Protein AF-A0AA86J6Q8-F1 (afdb_monomer_lite)

Foldseek 3Di:
DDDDDDDDDDDDPVVVVVLCCQCDPPHPDVDSVRVVVVVVVVVVVVVVVVVVVVVVVVVCVVPVDDPVPDDDDDPVNVVVVVVVVVVVVVVPD

InterPro domains:
  IPR010985 Ribbon-helix-helix [SSF47598] (4-48)
  IPR038296 Antitoxin ParD superfamily [G3DSA:6.10.10.120] (13-92)

Organism: NCBI:txid131080

pLDDT: mean 90.7, std 9.05, range [48.22, 97.88]

Radius of gyration: 26.28 Å; chains: 1; bounding box: 45×38×66 Å

Structure (mmCIF, N/CA/C/O backbone):
data_AF-A0AA86J6Q8-F1
#
_entry.id   AF-A0AA86J6Q8-F1
#
loop_
_atom_site.group_PDB
_atom_site.id
_atom_site.type_symbol
_atom_site.label_atom_id
_atom_site.label_alt_id
_atom_site.label_comp_id
_atom_site.label_asym_id
_atom_site.label_entity_id
_atom_site.label_seq_id
_atom_site.pdbx_PDB_ins_code
_atom_site.Cartn_x
_atom_site.Cartn_y
_atom_site.Cartn_z
_atom_site.occupancy
_atom_site.B_iso_or_equiv
_atom_site.auth_seq_id
_atom_site.auth_comp_id
_atom_site.auth_asym_id
_atom_site.auth_atom_id
_atom_site.pdbx_PDB_model_num
ATOM 1 N N . MET A 1 1 ? 16.905 1.882 15.029 1.00 48.22 1 MET A N 1
ATOM 2 C CA . MET A 1 1 ? 15.837 2.394 15.914 1.00 48.22 1 MET A CA 1
ATOM 3 C C . MET A 1 1 ? 14.594 2.602 15.068 1.00 48.22 1 MET A C 1
ATOM 5 O O . MET A 1 1 ? 14.714 3.211 14.014 1.00 48.22 1 MET A O 1
ATOM 9 N N . SER A 1 2 ? 13.444 2.060 15.466 1.00 67.69 2 SER A N 1
ATOM 10 C CA . SER A 1 2 ? 12.167 2.328 14.795 1.00 67.69 2 SER A CA 1
ATOM 11 C C . SER A 1 2 ? 11.790 3.794 15.006 1.00 67.69 2 SER A C 1
ATOM 13 O O . SER A 1 2 ? 11.666 4.226 16.151 1.00 67.69 2 SER A O 1
ATOM 15 N N . GLN A 1 3 ? 11.638 4.564 13.928 1.00 82.56 3 GLN A N 1
ATOM 16 C CA . GLN A 1 3 ? 11.116 5.924 14.025 1.00 82.56 3 GLN A CA 1
ATOM 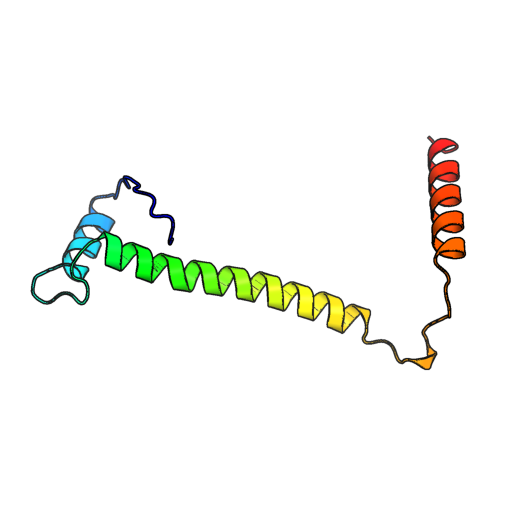17 C C . GLN A 1 3 ? 9.639 5.850 14.415 1.00 82.56 3 GLN A C 1
ATOM 19 O O . GLN A 1 3 ? 8.841 5.222 13.724 1.00 82.56 3 GLN A O 1
ATOM 24 N N . THR A 1 4 ? 9.285 6.463 15.541 1.00 83.81 4 THR A N 1
ATOM 25 C CA . THR A 1 4 ? 7.893 6.648 15.947 1.00 83.81 4 THR A CA 1
ATOM 26 C C . THR A 1 4 ? 7.471 8.071 15.605 1.00 83.81 4 THR A C 1
ATOM 28 O O . THR A 1 4 ? 8.216 9.030 15.805 1.00 83.81 4 THR A O 1
ATOM 31 N N . SER A 1 5 ? 6.275 8.218 15.046 1.00 88.62 5 SER A N 1
ATOM 32 C CA . SER A 1 5 ? 5.669 9.519 14.769 1.00 88.62 5 SER A CA 1
ATOM 33 C C . SER A 1 5 ? 4.308 9.578 15.440 1.00 88.62 5 SER A C 1
ATOM 35 O O . SER A 1 5 ? 3.501 8.660 15.297 1.00 88.62 5 SER A O 1
ATOM 37 N N . THR A 1 6 ? 4.058 10.656 16.178 1.00 92.31 6 THR A N 1
ATOM 38 C CA . THR A 1 6 ? 2.761 10.919 16.805 1.00 92.31 6 THR A CA 1
ATOM 39 C C . THR A 1 6 ? 1.913 11.751 15.854 1.00 92.31 6 THR A C 1
ATOM 41 O O . THR A 1 6 ? 2.376 12.770 15.345 1.00 92.31 6 THR A O 1
ATOM 44 N N . MET A 1 7 ? 0.665 11.338 15.634 1.00 92.06 7 MET A N 1
ATOM 45 C CA . MET A 1 7 ? -0.317 12.104 14.866 1.00 92.06 7 MET A CA 1
ATOM 46 C C . MET A 1 7 ? -1.591 12.313 15.686 1.00 92.06 7 MET A C 1
ATOM 48 O O . MET A 1 7 ? -1.984 11.438 16.456 1.00 92.06 7 MET A O 1
ATOM 52 N N . THR A 1 8 ? -2.265 13.442 15.473 1.00 93.50 8 THR A N 1
ATOM 53 C CA . THR A 1 8 ? -3.604 13.701 16.018 1.00 93.50 8 THR A CA 1
ATOM 54 C C . THR A 1 8 ? -4.627 13.540 14.903 1.00 93.50 8 THR A C 1
ATOM 56 O O . THR A 1 8 ? -4.557 14.240 13.894 1.00 93.50 8 THR A O 1
ATOM 59 N N . VAL A 1 9 ? -5.596 12.643 15.088 1.00 91.88 9 VAL A N 1
ATOM 60 C CA . VAL A 1 9 ? -6.655 12.364 14.108 1.00 91.88 9 VAL A CA 1
ATOM 61 C C . VAL A 1 9 ? -7.990 12.864 14.649 1.00 91.88 9 VAL A C 1
ATOM 63 O O . VAL A 1 9 ? -8.315 12.641 15.814 1.00 91.88 9 VAL A O 1
ATOM 66 N N . ARG A 1 10 ? -8.778 13.540 13.807 1.00 94.94 10 ARG A N 1
ATOM 67 C CA . ARG A 1 10 ? -10.161 13.913 14.131 1.00 94.94 10 ARG A CA 1
ATOM 68 C C . ARG A 1 10 ? -11.115 12.884 13.544 1.00 94.94 10 ARG A C 1
ATOM 70 O O . ARG A 1 10 ? -11.102 12.658 12.337 1.00 94.94 10 ARG A O 1
ATOM 77 N N . LEU A 1 11 ? -11.952 12.304 14.394 1.00 94.19 11 LEU A N 1
ATOM 78 C CA . LEU A 1 11 ? -13.002 11.371 14.000 1.00 94.19 11 LEU A CA 1
ATOM 79 C C . LEU A 1 11 ? -14.365 12.048 14.140 1.00 94.19 11 LEU A C 1
ATOM 81 O O . LEU A 1 11 ? -14.562 12.891 15.015 1.00 94.19 11 LEU A O 1
ATOM 85 N N . ASN A 1 12 ? -15.303 11.687 13.267 1.00 97.06 12 ASN A N 1
ATOM 86 C CA . ASN A 1 12 ? -16.702 12.058 13.462 1.00 97.06 12 ASN A CA 1
ATOM 87 C C . ASN A 1 12 ? -17.330 11.195 14.576 1.00 97.06 12 ASN A C 1
ATOM 89 O O . ASN A 1 12 ? -16.725 10.222 15.034 1.00 97.06 12 ASN A O 1
ATOM 93 N N . ALA A 1 13 ? -18.547 11.544 15.003 1.00 96.06 13 ALA A N 1
ATOM 94 C CA . ALA A 1 13 ? -19.233 10.846 16.092 1.00 96.06 13 ALA A CA 1
ATOM 95 C C . ALA A 1 13 ? -19.374 9.336 15.828 1.00 96.06 13 ALA A C 1
ATOM 97 O O . ALA A 1 13 ? -19.014 8.534 16.682 1.00 96.06 13 ALA A O 1
ATOM 98 N N . THR A 1 14 ? -19.792 8.952 14.619 1.00 96.81 14 THR A N 1
ATOM 99 C CA . THR A 1 14 ? -19.978 7.546 14.226 1.00 96.81 14 THR A CA 1
ATOM 100 C C . THR A 1 14 ? -18.681 6.737 14.303 1.00 96.81 14 THR A C 1
ATOM 102 O O . THR A 1 14 ? -18.666 5.633 14.840 1.00 96.81 14 THR A O 1
ATOM 105 N N . LEU A 1 15 ? -17.571 7.279 13.794 1.00 94.69 15 LEU A N 1
ATOM 106 C CA . LEU A 1 15 ? -16.267 6.614 13.834 1.00 94.69 15 LEU A CA 1
ATOM 107 C C . LEU A 1 15 ? -15.702 6.562 15.254 1.00 94.69 15 LEU A C 1
ATOM 109 O O . LEU A 1 15 ? -15.061 5.579 15.612 1.00 94.69 15 LEU A O 1
ATOM 113 N N . SER A 1 16 ? -15.949 7.595 16.061 1.00 93.31 16 SER A N 1
ATOM 114 C CA . SER A 1 16 ? -15.559 7.617 17.471 1.00 93.31 16 SER A CA 1
ATOM 115 C C . SER A 1 16 ? -16.308 6.558 18.282 1.00 93.31 16 SER A C 1
ATOM 117 O O . SER A 1 16 ? -15.686 5.851 19.068 1.00 93.31 16 SER A O 1
ATOM 119 N N . GLU A 1 17 ? -17.620 6.421 18.086 1.00 93.25 17 GLU A N 1
ATOM 120 C CA . GLU A 1 17 ? -18.444 5.397 18.739 1.00 93.25 17 GLU A CA 1
ATOM 121 C C . GLU A 1 17 ? -18.025 3.989 18.307 1.00 93.25 17 GLU A C 1
ATOM 123 O O . GLU A 1 17 ? -17.822 3.109 19.138 1.00 93.25 17 GLU A O 1
ATOM 128 N N . PHE A 1 18 ? -17.784 3.783 17.012 1.00 93.25 18 PHE A N 1
ATOM 129 C CA . PHE A 1 18 ? -17.274 2.508 16.525 1.00 93.25 18 PHE A CA 1
ATOM 130 C C . PHE A 1 18 ? -15.892 2.174 17.105 1.00 93.25 18 PHE A C 1
ATOM 132 O O . PHE A 1 18 ? -15.680 1.058 17.576 1.00 93.25 18 PHE A O 1
ATOM 139 N N . LEU A 1 19 ? -14.964 3.135 17.126 1.00 92.56 19 LEU A N 1
ATOM 140 C CA . LEU A 1 19 ? -13.640 2.959 17.725 1.00 92.56 19 LEU A CA 1
ATOM 141 C C . LEU A 1 19 ? -13.735 2.609 19.211 1.00 92.56 19 LEU A C 1
ATOM 143 O O . LEU A 1 19 ? -12.999 1.742 19.679 1.00 92.56 19 LEU A O 1
ATOM 147 N N . ALA A 1 20 ? -14.667 3.240 19.929 1.00 91.00 20 ALA A N 1
ATOM 148 C CA . ALA A 1 20 ? -14.956 2.927 21.317 1.00 91.00 20 ALA A CA 1
ATOM 149 C C . ALA A 1 20 ? -15.238 1.420 21.462 1.00 91.00 20 ALA A C 1
ATOM 151 O O . ALA A 1 20 ? -14.503 0.742 22.172 1.00 91.00 20 ALA A O 1
ATOM 152 N N . THR A 1 21 ? -16.148 0.844 20.666 1.00 92.06 21 THR A N 1
ATOM 153 C CA . THR A 1 21 ? -16.451 -0.606 20.725 1.00 92.06 21 THR A CA 1
ATOM 154 C C . THR A 1 21 ? -15.247 -1.531 20.499 1.00 92.06 21 THR A C 1
ATOM 156 O O . THR A 1 21 ? -15.275 -2.684 20.922 1.00 92.06 21 THR A O 1
ATOM 159 N N . LYS A 1 22 ? -14.182 -1.056 19.839 1.00 91.38 22 LYS A N 1
ATOM 160 C CA . LYS A 1 22 ? -12.965 -1.840 19.571 1.00 91.38 22 LYS A CA 1
ATOM 161 C C . LYS A 1 22 ? -11.933 -1.782 20.695 1.00 91.38 22 LYS A C 1
ATOM 163 O O . LYS A 1 22 ? -11.124 -2.699 20.785 1.00 91.38 22 LYS A O 1
ATOM 168 N N . VAL A 1 23 ? -11.983 -0.738 21.523 1.00 89.31 23 VAL A N 1
ATOM 169 C CA . VAL A 1 23 ? -10.971 -0.394 22.541 1.00 89.31 23 VAL A CA 1
ATOM 170 C C . VAL A 1 23 ? -11.527 -0.498 23.977 1.00 89.31 23 VAL A C 1
ATOM 172 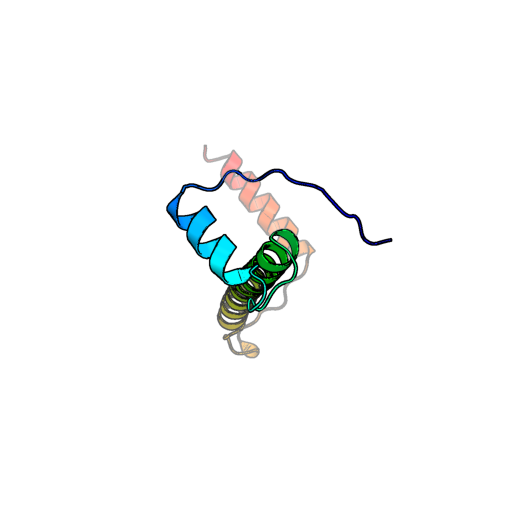O O . VAL A 1 23 ? -10.864 -0.162 24.951 1.00 89.31 23 VAL A O 1
ATOM 175 N N . HIS A 1 24 ? -12.784 -0.923 24.137 1.00 77.12 24 HIS A N 1
ATOM 176 C CA . HIS A 1 24 ? -13.411 -1.100 25.453 1.00 77.12 24 HIS A CA 1
ATOM 177 C C . HIS A 1 24 ? -12.840 -2.297 26.221 1.00 77.12 24 HIS A C 1
ATOM 179 O O . HIS A 1 24 ? -12.007 -3.035 25.712 1.00 77.12 24 HIS A O 1
ATOM 185 N N . GLN A 1 25 ? -13.288 -2.482 27.464 1.00 66.81 25 GLN A N 1
ATOM 186 C CA . GLN A 1 25 ? -12.767 -3.499 28.385 1.00 66.81 25 GLN A CA 1
ATOM 187 C C . GLN A 1 25 ? -12.865 -4.942 27.839 1.00 66.81 25 GLN A C 1
ATOM 189 O O . GLN A 1 25 ? -12.035 -5.772 28.193 1.00 66.81 25 GLN A O 1
ATOM 194 N N . ASP A 1 26 ? -13.811 -5.194 26.925 1.00 76.62 26 ASP A N 1
ATOM 195 C CA . ASP A 1 26 ? -13.980 -6.452 26.172 1.00 76.62 26 ASP A CA 1
ATOM 196 C C . ASP A 1 26 ? -13.552 -6.335 24.688 1.00 76.62 26 ASP A C 1
ATOM 198 O O . ASP A 1 26 ? -13.844 -7.196 23.856 1.00 76.62 26 ASP A O 1
ATOM 202 N N . GLY A 1 27 ? -12.921 -5.221 24.321 1.00 78.31 27 GLY A N 1
ATOM 203 C CA . GLY A 1 27 ? -12.443 -4.922 22.978 1.00 78.31 27 GLY A CA 1
ATOM 204 C C . GLY A 1 27 ? -11.171 -5.695 22.631 1.00 78.31 27 GLY A C 1
ATOM 205 O O . GLY A 1 27 ? -10.408 -6.108 23.497 1.00 78.31 27 GLY A O 1
ATOM 206 N N . ALA A 1 28 ? -10.925 -5.880 21.334 1.00 88.69 28 ALA A N 1
ATOM 207 C CA . ALA A 1 28 ? -9.758 -6.618 20.844 1.00 88.69 28 ALA A CA 1
ATOM 208 C C . ALA A 1 28 ? -8.444 -5.814 20.895 1.00 88.69 28 ALA A C 1
ATOM 210 O O . ALA A 1 28 ? -7.390 -6.375 20.609 1.00 88.69 28 ALA A O 1
ATOM 211 N N . TYR A 1 29 ? -8.505 -4.518 21.215 1.00 93.56 29 TYR A N 1
ATOM 212 C CA . TYR A 1 29 ? -7.362 -3.606 21.185 1.00 93.56 29 TYR A CA 1
ATOM 213 C C . TYR A 1 29 ? -7.263 -2.818 22.489 1.00 93.56 29 TYR A C 1
ATOM 215 O O . TYR A 1 29 ? -8.269 -2.362 23.024 1.00 93.56 29 TYR A O 1
ATOM 223 N N . GLU A 1 30 ? -6.044 -2.588 22.964 1.00 89.88 30 GLU A N 1
ATOM 224 C CA . GLU A 1 30 ? -5.780 -1.863 24.211 1.00 89.88 30 GLU A CA 1
ATOM 225 C C . GLU A 1 30 ? -5.987 -0.350 24.046 1.00 89.88 30 GLU A C 1
ATOM 227 O O . GLU A 1 30 ? -6.352 0.361 24.982 1.00 89.88 30 GLU A O 1
ATOM 232 N N . ASN A 1 31 ? -5.733 0.176 22.844 1.00 91.88 31 ASN A N 1
ATOM 233 C CA . ASN A 1 31 ? -5.868 1.601 22.559 1.00 91.88 31 ASN A CA 1
ATOM 234 C C . A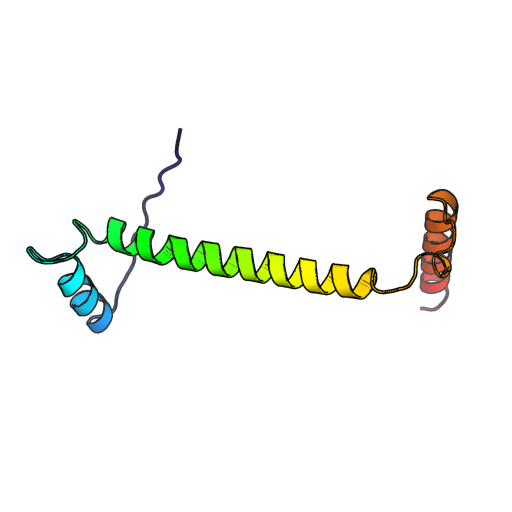SN A 1 31 ? -6.162 1.898 21.081 1.00 91.88 31 ASN A C 1
ATOM 236 O O . ASN A 1 31 ? -5.922 1.096 20.177 1.00 91.88 31 ASN A O 1
ATOM 240 N N . ALA A 1 32 ? -6.621 3.125 20.827 1.00 91.94 32 ALA A N 1
ATOM 241 C CA . ALA A 1 32 ? -6.918 3.615 19.485 1.00 91.94 32 ALA A CA 1
ATOM 242 C C . ALA A 1 32 ? -5.711 3.558 18.535 1.00 91.94 32 ALA A C 1
ATOM 244 O O . ALA A 1 32 ? -5.865 3.257 17.353 1.00 91.94 32 ALA A O 1
ATOM 245 N N . SER A 1 33 ? -4.505 3.833 19.037 1.00 92.19 33 SER A N 1
ATOM 246 C CA . SER A 1 33 ? -3.288 3.816 18.223 1.00 92.19 33 SER A CA 1
ATOM 247 C C . SER A 1 33 ? -2.916 2.403 17.778 1.00 92.19 33 SER A C 1
ATOM 249 O O . SER A 1 33 ? -2.317 2.233 16.720 1.00 92.19 33 SER A O 1
ATOM 251 N N . GLU A 1 34 ? -3.229 1.378 18.567 1.00 92.75 34 GLU A N 1
ATOM 252 C CA . GLU A 1 34 ? -3.103 -0.024 18.170 1.00 92.75 34 GLU A CA 1
ATOM 253 C C . GLU A 1 34 ? -4.076 -0.365 17.052 1.00 92.75 34 GLU A C 1
ATOM 255 O O . GLU A 1 34 ? -3.637 -0.817 15.996 1.00 92.75 34 GLU A O 1
ATOM 260 N N . TYR A 1 35 ? -5.352 -0.026 17.233 1.00 93.50 35 TYR A N 1
ATOM 261 C CA . TYR A 1 35 ? -6.364 -0.257 16.212 1.00 93.50 35 TYR A CA 1
ATOM 262 C C . TYR A 1 35 ? -6.017 0.430 14.884 1.00 93.50 35 TYR A C 1
ATOM 264 O O . TYR A 1 35 ? -6.063 -0.183 13.821 1.00 93.50 35 TYR A O 1
ATOM 272 N N . MET A 1 36 ? -5.583 1.692 14.933 1.00 93.25 36 MET A N 1
ATOM 273 C CA . MET A 1 36 ? -5.164 2.433 13.741 1.00 93.25 36 MET A CA 1
ATOM 274 C C . MET A 1 36 ? -3.957 1.791 13.048 1.00 93.25 36 MET A C 1
ATOM 276 O O . MET A 1 36 ? -3.943 1.693 11.824 1.00 93.25 36 MET A O 1
ATOM 280 N N . ARG A 1 37 ? -2.947 1.334 13.801 1.00 92.50 37 ARG A N 1
ATOM 281 C CA . ARG A 1 37 ? -1.788 0.630 13.222 1.00 92.50 37 ARG A CA 1
ATOM 282 C C . ARG A 1 37 ? -2.207 -0.677 12.556 1.00 92.50 37 ARG A C 1
ATOM 284 O O . ARG A 1 37 ? -1.709 -0.983 11.474 1.00 92.50 37 ARG A O 1
ATOM 291 N N . ASP A 1 38 ? -3.121 -1.407 13.184 1.00 94.31 38 ASP A N 1
ATOM 292 C CA . ASP A 1 38 ? -3.641 -2.659 12.650 1.00 94.31 38 ASP A CA 1
ATOM 293 C C . ASP A 1 38 ? -4.504 -2.457 11.399 1.00 94.31 38 ASP A C 1
ATOM 295 O O . ASP A 1 38 ? -4.491 -3.305 10.523 1.00 94.31 38 ASP A O 1
ATOM 299 N N . LEU A 1 39 ? -5.175 -1.310 11.247 1.00 93.81 39 LEU A N 1
ATOM 300 C CA . LEU A 1 39 ? -5.868 -0.940 10.006 1.00 93.81 39 LEU A CA 1
ATOM 301 C C . LEU A 1 39 ? -4.922 -0.455 8.899 1.00 93.81 39 LEU A C 1
ATOM 303 O O . LEU A 1 39 ? -5.154 -0.722 7.719 1.00 93.81 39 LEU A O 1
ATOM 307 N N . ILE A 1 40 ? -3.863 0.276 9.257 1.00 94.44 40 ILE A N 1
ATOM 308 C CA . ILE A 1 40 ? -2.902 0.817 8.286 1.00 94.44 40 ILE A CA 1
ATOM 309 C C . ILE A 1 40 ? -2.070 -0.301 7.656 1.00 94.44 40 ILE A C 1
ATOM 311 O O . ILE A 1 40 ? -1.794 -0.244 6.461 1.00 94.44 40 ILE A O 1
ATOM 315 N N . ARG A 1 41 ? -1.692 -1.329 8.425 1.00 95.44 41 ARG A N 1
ATOM 316 C CA . ARG A 1 41 ? -0.893 -2.456 7.923 1.00 95.44 41 ARG A CA 1
ATOM 317 C C . ARG A 1 41 ? -1.525 -3.159 6.702 1.00 95.44 41 ARG A C 1
ATOM 319 O O . ARG A 1 41 ? -0.873 -3.176 5.661 1.00 95.44 41 ARG A O 1
ATOM 326 N N . PRO A 1 42 ? -2.778 -3.648 6.741 1.00 96.25 42 PRO A N 1
ATOM 327 C CA . PRO A 1 42 ? -3.412 -4.274 5.586 1.00 96.25 42 PRO A CA 1
ATOM 328 C C . PRO A 1 42 ? -3.724 -3.269 4.469 1.00 96.25 42 PRO A C 1
ATOM 330 O O . PRO A 1 42 ? -3.841 -3.657 3.309 1.00 96.25 42 PRO A O 1
ATOM 333 N N . ASP A 1 43 ? -3.876 -1.970 4.758 1.00 95.94 43 ASP A N 1
ATOM 334 C CA . ASP A 1 43 ? -3.968 -0.961 3.695 1.00 95.94 43 ASP A CA 1
ATOM 335 C C . ASP A 1 43 ? -2.650 -0.824 2.923 1.00 95.94 43 ASP A C 1
ATOM 337 O O . ASP A 1 43 ? -2.653 -0.829 1.690 1.00 95.94 43 ASP A O 1
ATOM 341 N N . MET A 1 44 ? -1.533 -0.761 3.648 1.00 95.62 44 MET A N 1
ATOM 342 C CA . MET A 1 44 ? -0.187 -0.721 3.086 1.00 95.62 44 MET A CA 1
ATOM 343 C C . MET A 1 44 ? 0.094 -1.974 2.252 1.00 95.62 44 MET A C 1
ATOM 345 O O . MET A 1 44 ? 0.415 -1.854 1.072 1.00 95.62 44 MET A O 1
ATOM 349 N N . GLU A 1 45 ? -0.130 -3.160 2.822 1.00 96.88 45 GLU A N 1
ATOM 350 C CA . GLU A 1 45 ? 0.090 -4.444 2.145 1.00 96.88 45 GLU A CA 1
ATOM 351 C C . GLU A 1 45 ? -0.740 -4.563 0.859 1.00 96.88 45 GLU A C 1
ATOM 353 O O . GLU A 1 45 ? -0.218 -4.947 -0.187 1.00 96.88 45 GLU A O 1
ATOM 358 N N . ARG A 1 46 ? -2.022 -4.169 0.885 1.00 97.19 46 ARG A N 1
ATOM 359 C CA . ARG A 1 46 ? -2.871 -4.187 -0.319 1.00 97.19 46 ARG A CA 1
ATOM 360 C C . ARG A 1 46 ? -2.348 -3.260 -1.411 1.00 97.19 46 ARG A C 1
ATOM 362 O O . ARG A 1 46 ? -2.377 -3.637 -2.580 1.00 97.19 46 ARG A O 1
ATOM 369 N N . LYS A 1 47 ? -1.890 -2.055 -1.061 1.00 96.19 47 LYS A N 1
ATOM 370 C CA . LYS A 1 47 ? -1.339 -1.104 -2.040 1.00 96.19 47 LYS A CA 1
ATOM 371 C C . LYS A 1 47 ? -0.033 -1.607 -2.641 1.00 96.19 47 LYS A C 1
ATOM 373 O O . LYS A 1 47 ? 0.138 -1.530 -3.855 1.00 96.19 47 LYS A O 1
ATOM 378 N N . GLU A 1 48 ? 0.863 -2.140 -1.817 1.00 96.44 48 GLU A N 1
ATOM 379 C CA . GLU A 1 48 ? 2.121 -2.728 -2.284 1.00 96.44 48 GLU A CA 1
ATOM 380 C C . GLU A 1 48 ? 1.862 -3.910 -3.222 1.00 96.44 48 GLU A C 1
ATOM 382 O O . GLU A 1 48 ? 2.417 -3.954 -4.322 1.00 96.44 48 GLU A O 1
ATOM 387 N N . GLN A 1 49 ? 0.943 -4.802 -2.845 1.00 96.81 49 GLN A N 1
ATOM 388 C CA . GLN A 1 49 ? 0.550 -5.941 -3.669 1.00 96.81 49 GLN A CA 1
ATOM 389 C C . GLN A 1 49 ? -0.050 -5.497 -5.009 1.00 96.81 49 GLN A C 1
ATOM 391 O O . GLN A 1 49 ? 0.331 -6.021 -6.050 1.00 96.81 49 GLN A O 1
ATOM 396 N N . GLN A 1 50 ? -0.924 -4.486 -5.022 1.00 97.06 50 GLN A N 1
ATOM 397 C CA . GLN A 1 50 ?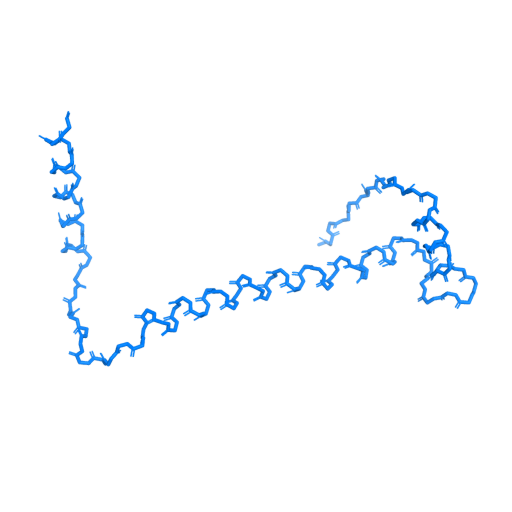 -1.497 -3.946 -6.261 1.00 97.06 50 GLN A CA 1
ATOM 398 C C . GLN A 1 50 ? -0.433 -3.374 -7.205 1.00 97.06 50 GLN A C 1
ATOM 400 O O . GLN A 1 50 ? -0.498 -3.591 -8.416 1.00 97.06 50 GLN A O 1
ATOM 405 N N . VAL A 1 51 ? 0.546 -2.640 -6.669 1.00 96.56 51 VAL A N 1
ATOM 406 C CA . VAL A 1 51 ? 1.655 -2.096 -7.467 1.00 96.56 51 VAL A CA 1
ATOM 407 C C . VAL A 1 51 ? 2.514 -3.228 -8.025 1.00 96.56 51 VAL A C 1
ATOM 409 O O . VAL A 1 51 ? 2.854 -3.214 -9.210 1.00 96.56 51 VAL A O 1
ATOM 412 N N . PHE A 1 52 ? 2.827 -4.223 -7.196 1.00 97.44 52 PHE A N 1
ATOM 413 C CA . PHE A 1 52 ? 3.593 -5.390 -7.610 1.00 97.44 52 PHE A CA 1
ATOM 414 C C . PHE A 1 52 ? 2.873 -6.195 -8.698 1.00 97.44 52 PHE A C 1
ATOM 416 O O . PHE A 1 52 ? 3.467 -6.488 -9.735 1.00 97.44 52 PHE A O 1
ATOM 423 N N . ASP A 1 53 ? 1.591 -6.503 -8.508 1.00 97.88 53 ASP A N 1
ATOM 424 C CA . ASP A 1 53 ? 0.794 -7.280 -9.459 1.00 97.88 53 ASP A CA 1
ATOM 425 C C . ASP A 1 53 ? 0.638 -6.559 -10.792 1.00 97.88 53 ASP A C 1
ATOM 427 O O . ASP A 1 53 ? 0.734 -7.183 -11.851 1.00 97.88 53 ASP A O 1
ATOM 431 N N . ARG A 1 54 ? 0.474 -5.233 -10.757 1.00 97.38 54 ARG A N 1
ATOM 432 C CA . ARG A 1 54 ? 0.474 -4.413 -11.965 1.00 97.38 54 ARG A CA 1
ATOM 433 C C . ARG A 1 54 ? 1.795 -4.540 -12.720 1.00 97.38 54 ARG A C 1
ATOM 435 O O . ARG A 1 54 ? 1.776 -4.839 -13.911 1.00 97.38 54 ARG A O 1
ATOM 442 N N . LEU A 1 55 ? 2.929 -4.345 -12.044 1.00 97.38 55 LEU A N 1
ATOM 443 C CA . LEU A 1 55 ? 4.246 -4.458 -12.676 1.00 97.38 55 LEU A CA 1
ATOM 444 C C . LEU A 1 55 ? 4.469 -5.869 -13.233 1.00 97.38 55 LEU A C 1
ATOM 446 O O . LEU A 1 55 ? 4.914 -6.032 -14.366 1.00 97.38 55 LEU A O 1
ATOM 450 N N . LYS A 1 56 ? 4.112 -6.899 -12.465 1.00 97.25 56 LYS A N 1
ATOM 451 C CA . LYS A 1 56 ? 4.201 -8.293 -12.895 1.00 97.25 56 LYS A CA 1
ATOM 452 C C . LYS A 1 56 ? 3.379 -8.545 -14.158 1.00 97.25 56 LYS A C 1
ATOM 454 O O . LYS A 1 56 ? 3.879 -9.201 -15.070 1.00 97.25 56 LYS A O 1
ATOM 459 N N . ALA A 1 57 ? 2.150 -8.036 -14.228 1.00 97.25 57 ALA A N 1
ATOM 460 C CA . ALA A 1 57 ? 1.295 -8.172 -15.403 1.00 97.25 57 ALA A CA 1
ATOM 461 C C . ALA A 1 57 ? 1.889 -7.457 -16.627 1.00 97.25 57 ALA A C 1
ATOM 463 O O . ALA A 1 57 ? 1.955 -8.050 -17.703 1.00 97.25 57 ALA A O 1
ATOM 464 N N . GLU A 1 58 ? 2.382 -6.227 -16.451 1.00 97.44 58 GLU A N 1
ATOM 465 C CA . GLU A 1 58 ? 3.040 -5.454 -17.512 1.00 97.44 58 GLU A CA 1
ATOM 466 C C . GLU A 1 58 ? 4.270 -6.193 -18.065 1.00 97.44 58 GLU A C 1
ATOM 468 O O . GLU A 1 58 ? 4.400 -6.351 -19.280 1.00 97.44 58 GLU A O 1
ATOM 473 N N . LEU A 1 59 ? 5.135 -6.720 -17.191 1.00 96.31 59 LEU A N 1
ATOM 474 C CA . LEU A 1 59 ? 6.320 -7.479 -17.601 1.00 96.31 59 LEU A CA 1
ATOM 475 C C . LEU A 1 59 ? 5.949 -8.816 -18.251 1.00 96.31 59 LEU A C 1
ATOM 477 O O . LEU A 1 59 ? 6.493 -9.152 -19.298 1.00 96.31 59 LEU A O 1
ATOM 481 N N . THR A 1 60 ? 5.001 -9.562 -17.679 1.00 96.12 60 THR A N 1
ATOM 482 C CA . THR A 1 60 ? 4.552 -10.848 -18.244 1.00 96.12 60 THR A CA 1
ATOM 483 C C . THR A 1 60 ? 4.022 -10.659 -19.661 1.00 96.12 60 THR A C 1
ATOM 485 O O . THR A 1 60 ? 4.342 -11.439 -20.551 1.00 96.12 60 THR A O 1
ATOM 488 N N . HIS A 1 61 ? 3.251 -9.595 -19.890 1.00 94.19 61 HIS A N 1
ATOM 489 C CA . HIS A 1 61 ? 2.777 -9.245 -21.221 1.00 94.19 61 HIS A CA 1
ATOM 490 C C . HIS A 1 61 ? 3.934 -8.851 -22.152 1.00 94.19 61 HIS A C 1
ATOM 492 O O . HIS A 1 61 ? 4.026 -9.372 -23.262 1.00 94.19 61 HIS A O 1
ATOM 498 N N . ALA A 1 62 ? 4.841 -7.975 -21.704 1.00 92.00 62 ALA A N 1
ATOM 499 C CA . ALA A 1 62 ? 5.972 -7.504 -22.507 1.00 92.00 62 ALA A CA 1
ATOM 500 C C . ALA A 1 62 ? 6.936 -8.627 -22.929 1.00 92.00 62 ALA A C 1
ATOM 502 O O . ALA A 1 62 ? 7.502 -8.557 -24.017 1.00 92.00 62 ALA A O 1
ATOM 503 N N . PHE A 1 63 ? 7.093 -9.656 -22.091 1.00 91.19 63 PHE A N 1
ATOM 504 C CA . PHE A 1 63 ? 7.965 -10.806 -22.340 1.00 91.19 63 PHE A CA 1
ATOM 505 C C . PHE A 1 63 ? 7.225 -12.061 -22.825 1.00 91.19 63 PHE A C 1
ATOM 507 O O . PHE A 1 63 ? 7.813 -13.138 -22.873 1.00 91.19 63 PHE A O 1
ATOM 514 N N . SER A 1 64 ? 5.945 -11.949 -23.189 1.00 93.25 64 SER A N 1
ATOM 515 C CA . SER A 1 64 ? 5.150 -13.095 -23.659 1.00 93.25 64 SER A CA 1
ATOM 516 C C . SER A 1 64 ? 5.558 -13.609 -25.046 1.00 93.25 64 SER A C 1
ATOM 518 O O . SER A 1 64 ? 5.154 -14.706 -25.436 1.00 93.25 64 SER A O 1
ATOM 520 N N . SER A 1 65 ? 6.357 -12.837 -25.787 1.00 92.25 65 SER A N 1
ATOM 521 C CA . SER A 1 65 ? 6.840 -13.215 -27.113 1.00 92.25 65 SER A CA 1
ATOM 522 C C . SER A 1 65 ? 7.880 -14.345 -27.042 1.00 92.25 65 SER A C 1
ATOM 524 O O . SER A 1 65 ? 8.735 -14.325 -26.150 1.00 92.25 65 SER A O 1
ATOM 526 N N . PRO A 1 66 ? 7.854 -15.300 -27.992 1.00 92.62 66 PRO A N 1
ATOM 527 C CA . PRO A 1 66 ? 8.865 -16.348 -28.102 1.00 92.62 66 PRO A CA 1
ATOM 528 C C . PRO A 1 66 ? 10.289 -15.795 -28.228 1.00 92.62 66 PRO A C 1
ATOM 530 O O . PRO A 1 66 ? 10.503 -14.717 -28.789 1.00 92.62 66 PRO A O 1
ATOM 533 N N . GLU A 1 67 ? 11.273 -16.541 -27.720 1.00 86.69 67 GLU A N 1
ATOM 534 C CA . GLU A 1 67 ? 12.654 -16.055 -27.630 1.00 86.69 67 GLU A CA 1
ATOM 535 C C . GLU A 1 67 ? 13.285 -15.763 -29.007 1.00 86.69 67 GLU A C 1
ATOM 537 O O . GLU A 1 67 ? 14.052 -14.816 -29.167 1.00 86.69 67 GLU A O 1
ATOM 542 N N . ASP A 1 68 ? 12.891 -16.520 -30.030 1.00 92.38 68 ASP A N 1
ATOM 543 C CA . ASP A 1 68 ? 13.335 -16.361 -31.420 1.00 92.38 68 ASP A CA 1
ATOM 544 C C . ASP A 1 68 ? 12.828 -15.072 -32.096 1.00 92.38 68 ASP A C 1
ATOM 546 O O . ASP A 1 68 ? 13.339 -14.686 -33.149 1.00 92.38 68 ASP A O 1
ATOM 550 N N . THR A 1 69 ? 11.861 -14.375 -31.490 1.00 92.56 69 THR A N 1
ATOM 551 C CA . THR A 1 69 ? 11.370 -13.074 -31.971 1.00 92.56 69 THR A CA 1
ATOM 552 C C . THR A 1 69 ? 12.201 -11.887 -31.476 1.00 92.56 69 THR A C 1
ATOM 554 O O . THR A 1 69 ? 12.081 -10.790 -32.032 1.00 92.56 69 THR A O 1
ATOM 557 N N . TYR A 1 70 ? 13.053 -12.072 -30.458 1.00 90.94 70 TYR A N 1
ATOM 558 C CA . TYR A 1 70 ? 13.927 -11.004 -29.971 1.00 90.94 70 TYR A CA 1
ATOM 559 C C . TYR A 1 70 ? 15.124 -10.805 -30.901 1.00 90.94 70 TYR A C 1
ATOM 561 O O . TYR A 1 70 ? 15.697 -11.747 -31.444 1.00 90.94 70 TYR A O 1
ATOM 569 N N . GLN A 1 71 ? 15.531 -9.547 -31.059 1.00 92.38 71 GLN A N 1
ATOM 570 C CA . GLN A 1 71 ? 16.689 -9.173 -31.866 1.00 92.38 71 GLN A CA 1
ATOM 571 C C . GLN A 1 71 ? 17.824 -8.683 -30.964 1.00 92.38 71 GLN A C 1
ATOM 573 O O . GLN A 1 71 ? 17.559 -7.966 -29.992 1.00 92.38 71 GLN A O 1
ATOM 578 N N . PRO A 1 72 ? 19.087 -9.026 -31.275 1.00 93.19 72 PRO A N 1
ATOM 579 C CA . PRO A 1 72 ? 20.227 -8.482 -30.556 1.00 93.1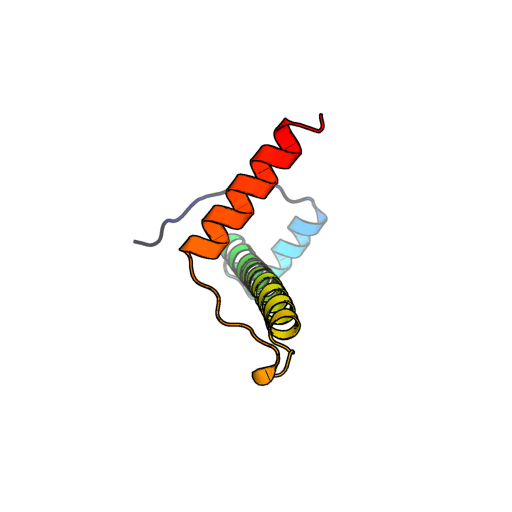9 72 PRO A CA 1
ATOM 580 C C . PRO A 1 72 ? 20.260 -6.963 -30.727 1.00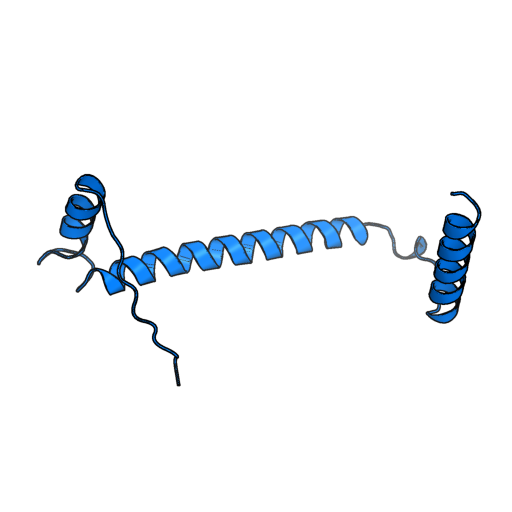 93.19 72 PRO A C 1
ATOM 582 O O . PRO A 1 72 ? 20.071 -6.443 -31.825 1.00 93.19 72 PRO A O 1
ATOM 585 N N . LEU A 1 73 ? 20.492 -6.252 -29.626 1.00 93.75 73 LEU A N 1
ATOM 586 C CA . LEU A 1 73 ? 20.555 -4.798 -29.618 1.00 93.75 73 LEU A CA 1
ATOM 587 C C . LEU A 1 73 ? 21.589 -4.334 -28.597 1.00 93.75 73 LEU A C 1
ATOM 589 O O . LEU A 1 73 ? 21.576 -4.745 -27.436 1.00 93.75 73 LEU A O 1
ATOM 593 N N . THR A 1 74 ? 22.481 -3.455 -29.027 1.00 96.00 74 THR A N 1
ATOM 594 C CA . THR A 1 74 ? 23.518 -2.862 -28.187 1.00 96.00 74 THR A CA 1
ATOM 595 C C . THR A 1 74 ? 23.063 -1.526 -27.607 1.00 96.00 74 THR A C 1
ATOM 597 O O . THR A 1 74 ? 22.230 -0.808 -28.166 1.00 96.00 74 THR A O 1
ATOM 600 N N . ALA A 1 75 ? 23.670 -1.132 -26.487 1.00 94.88 75 ALA A N 1
ATOM 601 C CA . ALA A 1 75 ? 23.420 0.181 -25.897 1.00 94.88 75 ALA A CA 1
ATOM 602 C C . ALA A 1 75 ? 23.758 1.335 -26.866 1.00 94.88 75 ALA A C 1
ATOM 604 O O . ALA A 1 75 ? 23.050 2.341 -26.888 1.00 94.88 75 ALA A O 1
ATOM 605 N N . ALA A 1 76 ? 24.801 1.183 -27.693 1.00 96.69 76 ALA A N 1
ATOM 606 C CA . ALA A 1 76 ? 25.209 2.191 -28.672 1.00 96.69 76 ALA A CA 1
ATOM 607 C C . ALA A 1 76 ? 24.128 2.429 -29.741 1.00 96.69 76 ALA A C 1
ATOM 609 O O . ALA A 1 76 ? 23.800 3.579 -30.035 1.00 96.69 76 ALA A O 1
ATOM 610 N N . GLU A 1 77 ? 23.518 1.357 -30.254 1.00 95.75 77 GLU A N 1
ATOM 611 C CA . GLU A 1 77 ? 22.419 1.431 -31.227 1.00 95.75 77 GLU A CA 1
ATOM 612 C C . GLU A 1 77 ? 21.175 2.108 -30.631 1.00 95.75 77 GLU A C 1
ATOM 614 O O . GLU A 1 77 ? 20.546 2.947 -31.280 1.00 95.75 77 GLU A O 1
ATOM 619 N N . VAL A 1 78 ? 20.849 1.824 -29.363 1.00 95.25 78 VAL A N 1
ATOM 620 C CA . VAL A 1 78 ? 19.744 2.493 -28.650 1.00 95.25 78 VAL A CA 1
ATOM 621 C C . VAL A 1 78 ? 20.002 3.992 -28.499 1.00 95.25 78 VAL A C 1
ATOM 623 O O . VAL A 1 78 ? 19.098 4.801 -28.727 1.00 95.25 78 VAL A O 1
ATOM 626 N N . ILE A 1 79 ? 21.223 4.374 -28.111 1.00 95.88 79 ILE A N 1
ATOM 627 C CA . ILE A 1 79 ? 21.605 5.779 -27.930 1.00 95.88 79 ILE A CA 1
ATOM 628 C C . ILE A 1 79 ? 21.506 6.524 -29.262 1.00 95.88 79 ILE A C 1
ATOM 630 O O . ILE A 1 79 ? 20.847 7.562 -29.309 1.00 95.88 79 ILE A O 1
ATOM 634 N N . ALA A 1 80 ? 22.081 5.975 -30.336 1.00 95.75 80 ALA A N 1
ATOM 635 C CA . ALA A 1 80 ? 22.030 6.570 -31.671 1.00 95.75 80 ALA A CA 1
ATOM 636 C C . ALA A 1 80 ? 20.583 6.756 -32.164 1.00 95.75 80 ALA A C 1
ATOM 638 O O . ALA A 1 80 ? 20.188 7.849 -32.571 1.00 95.75 80 ALA A O 1
ATOM 639 N N . ARG A 1 81 ? 19.731 5.734 -32.018 1.00 94.31 81 ARG A N 1
ATOM 640 C CA . ARG A 1 81 ? 18.309 5.830 -32.385 1.00 94.31 81 ARG A CA 1
ATOM 641 C C . ARG A 1 81 ? 17.586 6.941 -31.618 1.00 94.31 81 ARG A C 1
ATOM 643 O O . ARG A 1 81 ? 16.786 7.688 -32.183 1.00 94.31 81 ARG A O 1
ATOM 650 N N . ASN A 1 82 ? 17.840 7.051 -30.315 1.00 94.38 82 ASN A N 1
ATOM 651 C CA . ASN A 1 82 ? 17.166 8.026 -29.461 1.00 94.38 82 ASN A CA 1
ATOM 652 C C . ASN A 1 82 ? 17.639 9.465 -29.731 1.00 94.38 82 ASN A C 1
ATOM 654 O O . ASN A 1 82 ? 16.827 10.392 -29.659 1.00 94.38 82 ASN A O 1
ATOM 658 N N . THR A 1 83 ? 18.920 9.676 -30.053 1.00 93.94 83 THR A N 1
ATOM 659 C CA . THR A 1 83 ? 19.443 10.999 -30.435 1.00 93.94 83 THR A CA 1
ATOM 660 C C . THR A 1 83 ? 18.883 11.443 -31.784 1.00 93.94 83 THR A C 1
ATOM 662 O O . THR A 1 83 ? 18.430 12.583 -31.902 1.00 93.94 83 THR A O 1
ATOM 665 N N . GLU A 1 84 ? 18.789 10.540 -32.762 1.00 91.12 84 GLU A N 1
ATOM 666 C CA . GLU A 1 84 ? 18.140 10.804 -34.049 1.00 91.12 84 GLU A CA 1
ATOM 667 C C . GLU A 1 84 ? 16.655 11.146 -33.895 1.00 91.12 84 GLU A C 1
ATOM 669 O O . GLU A 1 84 ? 16.173 12.109 -34.494 1.00 91.12 84 GLU A O 1
ATOM 674 N N . ALA A 1 85 ? 15.917 10.400 -33.066 1.00 90.81 85 ALA A N 1
ATOM 675 C CA . ALA A 1 85 ? 14.504 10.669 -32.805 1.00 90.81 85 ALA A CA 1
ATOM 676 C C . ALA A 1 85 ? 14.288 12.060 -32.183 1.00 90.81 85 ALA A C 1
ATOM 678 O O . ALA A 1 85 ? 13.356 12.775 -32.558 1.00 90.81 85 ALA A O 1
ATOM 679 N N . ARG A 1 86 ? 15.171 12.477 -31.266 1.00 90.50 86 ARG A N 1
ATOM 680 C CA . ARG A 1 86 ? 15.159 13.827 -30.678 1.00 90.50 86 ARG A CA 1
ATOM 681 C C . ARG A 1 86 ? 15.491 14.903 -31.714 1.00 90.50 86 ARG A C 1
ATOM 683 O O . ARG A 1 86 ? 14.793 15.911 -31.770 1.00 90.50 86 ARG A O 1
ATOM 690 N N . ALA A 1 87 ? 16.490 14.672 -32.566 1.00 87.06 87 ALA A N 1
ATOM 691 C CA . ALA A 1 87 ? 16.863 15.599 -33.633 1.00 87.06 87 ALA A CA 1
ATOM 692 C C . ALA A 1 87 ? 15.749 15.766 -34.682 1.00 87.06 87 ALA A C 1
ATOM 694 O O . ALA A 1 87 ? 15.526 16.872 -35.168 1.00 87.06 87 ALA A O 1
ATOM 695 N N . LYS A 1 88 ? 15.011 14.692 -34.999 1.00 84.69 88 LYS A N 1
ATOM 696 C CA . LYS A 1 88 ? 13.832 14.737 -35.879 1.00 84.69 88 LYS A CA 1
ATOM 697 C C . LYS A 1 88 ? 12.681 15.524 -35.249 1.00 84.69 88 LYS A C 1
ATOM 699 O O . LYS A 1 88 ? 12.092 16.357 -35.927 1.00 84.69 88 LYS A O 1
ATOM 704 N N . LYS A 1 89 ? 12.408 15.335 -33.951 1.00 84.62 89 LYS A N 1
ATOM 705 C CA . LYS A 1 89 ? 11.409 16.137 -33.217 1.00 84.62 89 LYS A CA 1
ATOM 706 C C . LYS A 1 89 ? 11.763 17.628 -33.173 1.00 84.62 89 LYS A C 1
ATOM 708 O O . LYS A 1 89 ? 10.870 18.450 -33.299 1.00 84.62 89 LYS A O 1
ATOM 713 N N . ALA A 1 90 ? 13.045 17.973 -33.048 1.00 79.31 90 ALA A N 1
ATOM 714 C CA . ALA A 1 90 ? 13.509 19.363 -33.016 1.00 79.31 90 ALA A CA 1
ATOM 715 C C . ALA A 1 90 ? 13.487 20.075 -34.385 1.00 79.31 90 ALA A C 1
ATOM 717 O O . ALA A 1 90 ? 13.590 21.293 -34.431 1.00 79.31 90 ALA A O 1
ATOM 718 N N . LYS A 1 91 ? 13.389 19.329 -35.494 1.00 74.44 91 LYS A N 1
ATOM 719 C CA . LYS A 1 91 ? 13.306 19.874 -36.862 1.00 74.44 91 LYS A CA 1
ATOM 720 C C . LYS A 1 91 ? 11.878 19.917 -37.422 1.00 74.44 91 LYS A C 1
ATOM 722 O O . LYS A 1 91 ? 11.686 20.444 -38.511 1.00 74.44 91 LYS A O 1
ATOM 727 N N . GLY A 1 92 ? 10.915 19.302 -36.732 1.00 65.00 92 GLY A N 1
ATOM 728 C CA . GLY A 1 92 ? 9.527 19.140 -37.180 1.00 65.00 92 GLY A CA 1
ATOM 729 C C . GLY A 1 92 ? 8.490 19.888 -36.337 1.00 65.00 92 GLY A C 1
ATOM 730 O O . GLY A 1 92 ? 7.311 19.559 -36.433 1.00 65.00 92 GLY A O 1
ATOM 731 N N . GLY A 1 93 ? 8.919 20.835 -35.500 1.00 50.44 93 GLY A N 1
ATOM 732 C CA . GLY A 1 93 ? 8.071 21.791 -34.779 1.00 50.44 93 GLY A CA 1
ATOM 733 C C . GLY A 1 93 ? 8.569 23.203 -35.030 1.00 50.44 93 GLY A C 1
ATOM 734 O O . GLY A 1 93 ? 7.720 24.115 -35.002 1.00 50.44 93 GLY A O 1
#

Secondary structure (DSSP, 8-state):
-PPP--------HHHHHHHHHHHSTTSS-SSHHHHHHHHHHHHHHHHHHHHHHHHHHHHHHHT-S-GGG-----HHHHHHHHHHHHHHHHH--

Sequence (93 aa):
MSQTSTMTVRLNATLSEFLATKVHQDGAYENASEYMRDLIRPDMERKEQQVFDRLKAELTHAFSSPEDTYQPLTAAEVIARNTEARAKKAKGG